Protein AF-A0A7X7QVL1-F1 (afdb_monomer_lite)

Secondary structure (DSSP, 8-state):
-EEEEE--SHHIIIIIHHHHHHTT-EEEEEES-HHHHHHHHHH-EEEE--TT-GGG-EEEES--EEETT-HHHHHHHHHT-SEEEE-S-GGGHHHHHHHHHHHHHHHGGGT---EEEE--SSSSGGGGG-

Sequence (130 aa):
MTCVIFGAGKIARGFIAHLLYLSGIRFVFVEKNQALVELINQKKRYCINVMGNSDKNICIDNVSALGYIQENEIVELILDSDAIFTAVGGKNLIDTASIIAKGICKKIDKKEKLNIITCENWKQPALCLK

pLDDT: mean 95.09, std 4.19, range [75.69, 98.75]

Structure (mmCIF, N/CA/C/O backbone):
data_AF-A0A7X7QVL1-F1
#
_entry.id   AF-A0A7X7QVL1-F1
#
loop_
_atom_site.group_PDB
_atom_site.id
_atom_site.type_symbol
_atom_site.label_atom_id
_atom_site.label_alt_id
_atom_site.label_comp_id
_atom_site.label_asym_id
_atom_site.label_entity_id
_atom_site.label_seq_id
_atom_site.pdbx_PDB_ins_code
_atom_site.Cartn_x
_atom_site.Cartn_y
_atom_site.Cartn_z
_atom_site.occupancy
_atom_site.B_iso_or_equiv
_atom_site.auth_seq_id
_atom_site.auth_comp_id
_atom_site.auth_asym_id
_atom_site.auth_atom_id
_atom_site.pdbx_PDB_model_num
ATOM 1 N N . MET A 1 1 ? -12.807 -6.643 -1.414 1.00 84.12 1 MET A N 1
ATOM 2 C CA . MET A 1 1 ? -11.507 -6.672 -0.732 1.00 84.12 1 MET A CA 1
ATOM 3 C C . MET A 1 1 ? -10.727 -5.406 -1.068 1.00 84.12 1 MET A C 1
ATOM 5 O O . MET A 1 1 ? -10.652 -5.056 -2.246 1.00 84.12 1 MET A O 1
ATOM 9 N N . THR A 1 2 ? -10.204 -4.712 -0.061 1.00 92.94 2 THR A N 1
ATOM 10 C CA . THR A 1 2 ? -9.362 -3.516 -0.179 1.00 92.94 2 THR A CA 1
ATOM 11 C C . THR A 1 2 ? -8.100 -3.707 0.660 1.00 92.94 2 THR A C 1
ATOM 13 O O . THR A 1 2 ? -8.178 -4.069 1.834 1.00 92.94 2 THR A O 1
ATOM 16 N N . CYS A 1 3 ? -6.939 -3.443 0.066 1.00 97.88 3 CYS A N 1
ATOM 17 C CA . CYS A 1 3 ? -5.644 -3.568 0.731 1.00 97.88 3 CYS A CA 1
ATOM 18 C C . CYS A 1 3 ? -4.978 -2.208 0.951 1.00 97.88 3 CYS A C 1
ATOM 20 O O . CYS A 1 3 ? -5.125 -1.287 0.149 1.00 97.88 3 CYS A O 1
ATOM 22 N N . VAL A 1 4 ? -4.165 -2.111 1.996 1.00 98.44 4 VAL A N 1
ATOM 23 C CA . VAL A 1 4 ? -3.266 -0.971 2.217 1.00 98.44 4 VAL A CA 1
ATOM 24 C C . VAL A 1 4 ? -1.839 -1.420 1.955 1.00 98.44 4 VAL A C 1
ATOM 26 O O . VAL A 1 4 ? -1.436 -2.478 2.431 1.00 98.44 4 VAL A O 1
ATOM 29 N N . ILE A 1 5 ? -1.067 -0.637 1.206 1.00 98.62 5 ILE A N 1
ATOM 30 C CA . ILE A 1 5 ? 0.353 -0.912 0.968 1.00 98.62 5 ILE A CA 1
ATOM 31 C C . ILE A 1 5 ? 1.171 0.214 1.594 1.00 98.62 5 ILE A C 1
ATOM 33 O O . ILE A 1 5 ? 1.223 1.319 1.059 1.00 98.62 5 ILE A O 1
ATOM 37 N N . PHE A 1 6 ? 1.824 -0.062 2.719 1.00 98.44 6 PHE A N 1
ATOM 38 C CA . PHE A 1 6 ? 2.817 0.841 3.288 1.00 98.44 6 PHE A CA 1
ATOM 39 C C . PHE A 1 6 ? 4.098 0.785 2.460 1.00 98.44 6 PHE A C 1
ATOM 41 O O . PHE A 1 6 ? 4.685 -0.278 2.256 1.00 98.44 6 PHE A O 1
ATOM 48 N N . GLY A 1 7 ? 4.534 1.953 2.005 1.00 98.19 7 GLY A N 1
ATOM 49 C CA . GLY A 1 7 ? 5.562 2.143 0.997 1.00 98.19 7 GLY A CA 1
ATOM 50 C C . GLY A 1 7 ? 4.964 2.170 -0.407 1.00 98.19 7 GLY A C 1
ATOM 51 O O . GLY A 1 7 ? 4.170 1.317 -0.792 1.00 98.19 7 GLY A O 1
ATOM 52 N N . ALA A 1 8 ? 5.403 3.129 -1.211 1.00 98.25 8 ALA A N 1
ATOM 53 C CA . ALA A 1 8 ? 5.058 3.256 -2.620 1.00 98.25 8 ALA A CA 1
ATOM 54 C C . ALA A 1 8 ? 6.297 3.135 -3.515 1.00 98.25 8 ALA 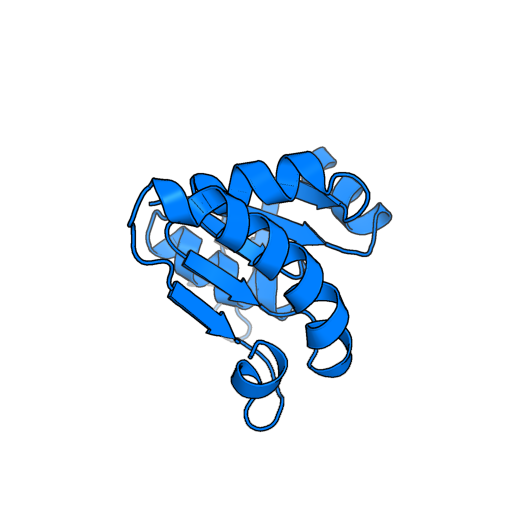A C 1
ATOM 56 O O . ALA A 1 8 ? 6.283 3.598 -4.651 1.00 98.25 8 ALA A O 1
ATOM 57 N N . GLY A 1 9 ? 7.384 2.531 -3.024 1.00 97.44 9 GLY A N 1
ATOM 58 C CA . GLY A 1 9 ? 8.631 2.324 -3.762 1.00 97.44 9 GLY A CA 1
ATOM 59 C C . GLY A 1 9 ? 8.528 1.321 -4.921 1.00 97.44 9 GLY A C 1
ATOM 60 O O . GLY A 1 9 ? 7.458 0.832 -5.281 1.00 97.44 9 GLY A O 1
ATOM 61 N N . LYS A 1 10 ? 9.674 0.978 -5.525 1.00 96.75 10 LYS A N 1
ATOM 62 C CA . LYS A 1 10 ? 9.721 0.079 -6.696 1.00 96.75 10 LYS A CA 1
ATOM 63 C C . LYS A 1 10 ? 9.158 -1.319 -6.407 1.00 96.75 10 LYS A C 1
ATOM 65 O O . LYS A 1 10 ? 8.445 -1.840 -7.252 1.00 96.75 10 LYS A O 1
ATOM 70 N N . ILE A 1 11 ? 9.438 -1.899 -5.235 1.00 97.25 11 ILE A N 1
ATOM 71 C CA . ILE A 1 11 ? 8.890 -3.210 -4.834 1.00 97.25 11 ILE A CA 1
ATOM 72 C C . ILE A 1 11 ? 7.376 -3.122 -4.621 1.00 97.25 11 ILE A C 1
ATOM 74 O O . ILE A 1 11 ? 6.632 -3.941 -5.153 1.00 97.25 11 ILE A O 1
ATOM 78 N N . ALA A 1 12 ? 6.908 -2.086 -3.924 1.00 98.31 12 ALA A N 1
ATOM 79 C CA . ALA A 1 12 ? 5.482 -1.869 -3.716 1.00 98.31 12 ALA A CA 1
ATOM 80 C C . ALA A 1 12 ? 4.721 -1.752 -5.046 1.00 98.31 12 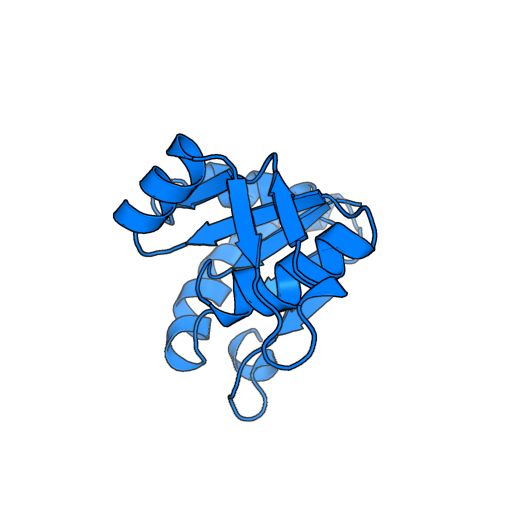ALA A C 1
ATOM 82 O O . ALA A 1 12 ? 3.755 -2.474 -5.258 1.00 98.31 12 ALA A O 1
ATOM 83 N N . ARG A 1 13 ? 5.186 -0.905 -5.974 1.00 98.06 13 ARG A N 1
ATOM 84 C CA . ARG A 1 13 ? 4.522 -0.678 -7.269 1.00 98.06 13 ARG A CA 1
ATOM 85 C C . ARG A 1 13 ? 4.716 -1.821 -8.264 1.00 98.06 13 ARG A C 1
ATOM 87 O O . ARG A 1 13 ? 3.770 -2.248 -8.907 1.00 98.06 13 ARG A O 1
ATOM 94 N N . GLY A 1 14 ? 5.948 -2.302 -8.411 1.00 97.50 14 GLY A N 1
ATOM 95 C CA . GLY A 1 14 ? 6.330 -3.272 -9.441 1.00 97.50 14 GLY A CA 1
ATOM 96 C C . GLY A 1 14 ? 6.015 -4.726 -9.096 1.00 97.50 14 GLY A C 1
ATOM 97 O O . GLY A 1 14 ? 5.997 -5.562 -9.997 1.00 97.50 14 GLY A O 1
ATOM 98 N N . PHE A 1 15 ? 5.774 -5.033 -7.816 1.00 97.25 15 PHE A N 1
ATOM 99 C CA . PHE A 1 15 ? 5.516 -6.396 -7.358 1.00 97.25 15 PHE A CA 1
ATOM 100 C C . PHE A 1 15 ? 4.200 -6.521 -6.584 1.00 97.25 15 PHE A C 1
ATOM 102 O O . PHE A 1 15 ? 3.287 -7.183 -7.064 1.00 97.25 15 PHE A O 1
ATOM 109 N N . ILE A 1 16 ? 4.051 -5.857 -5.434 1.00 98.25 16 ILE A N 1
ATOM 110 C CA . ILE A 1 16 ? 2.867 -6.041 -4.568 1.00 98.25 16 ILE A CA 1
ATOM 111 C C . ILE A 1 16 ? 1.600 -5.525 -5.255 1.00 98.25 16 ILE A C 1
ATOM 113 O O . ILE A 1 16 ? 0.648 -6.272 -5.465 1.00 98.25 16 ILE A O 1
ATOM 117 N N . ALA A 1 17 ? 1.609 -4.255 -5.656 1.00 98.19 17 ALA A N 1
ATOM 118 C CA . ALA A 1 17 ? 0.500 -3.625 -6.358 1.00 98.19 17 ALA A CA 1
ATOM 119 C C . ALA A 1 17 ? 0.213 -4.305 -7.700 1.00 98.19 17 ALA A C 1
ATOM 121 O O . ALA A 1 17 ? -0.944 -4.412 -8.088 1.00 98.19 17 ALA A O 1
ATOM 122 N N . HIS A 1 18 ? 1.245 -4.826 -8.371 1.00 97.06 18 HIS A N 1
ATOM 123 C CA . HIS A 1 18 ? 1.086 -5.621 -9.585 1.00 97.06 18 HIS A CA 1
ATOM 124 C C . HIS A 1 18 ? 0.252 -6.881 -9.334 1.00 97.06 18 HIS A C 1
ATOM 126 O O . HIS A 1 18 ? -0.737 -7.106 -10.026 1.00 97.06 18 HIS A O 1
ATOM 132 N N . LEU A 1 19 ? 0.601 -7.674 -8.317 1.00 96.94 19 LEU A N 1
ATOM 133 C CA . LEU A 1 19 ? -0.145 -8.885 -7.969 1.00 96.94 19 LEU A CA 1
ATOM 134 C C . LEU A 1 19 ? -1.578 -8.574 -7.520 1.00 96.94 19 LEU A C 1
ATOM 136 O O . LEU A 1 19 ? -2.509 -9.271 -7.925 1.00 96.94 19 LEU A O 1
ATOM 140 N N . LEU A 1 20 ? -1.768 -7.519 -6.721 1.00 97.50 20 LEU A N 1
ATOM 141 C CA . LEU A 1 20 ? -3.099 -7.090 -6.282 1.00 97.50 20 LEU A CA 1
ATOM 142 C C . LEU A 1 20 ? -3.956 -6.631 -7.466 1.00 97.50 20 LEU A C 1
ATOM 144 O O . LEU A 1 20 ? -5.109 -7.044 -7.573 1.00 97.50 20 LEU A O 1
ATOM 148 N N . TYR A 1 21 ? -3.376 -5.861 -8.389 1.00 97.12 21 TYR A N 1
ATOM 149 C CA . TYR A 1 21 ? -4.046 -5.416 -9.609 1.00 97.12 21 TYR A CA 1
ATOM 150 C C . TYR A 1 21 ? -4.463 -6.596 -10.494 1.00 97.12 21 TYR A C 1
ATOM 152 O O . TYR A 1 21 ? -5.628 -6.686 -10.874 1.00 97.12 21 TYR A O 1
ATOM 160 N N . LEU A 1 22 ? -3.553 -7.543 -10.757 1.00 95.75 22 LEU A N 1
ATOM 161 C CA . LEU A 1 22 ? -3.863 -8.762 -11.519 1.00 95.75 22 LEU A CA 1
ATOM 162 C C . LEU A 1 22 ? -4.950 -9.618 -10.851 1.00 95.75 22 LEU A C 1
ATOM 164 O O . LEU A 1 22 ? -5.681 -10.325 -11.538 1.00 95.75 22 LEU A O 1
ATOM 168 N N . SER A 1 23 ? -5.078 -9.534 -9.526 1.00 96.62 23 SER A N 1
ATOM 169 C CA . SER A 1 23 ? -6.106 -10.241 -8.754 1.00 96.62 23 SER A CA 1
ATOM 170 C C . SER A 1 23 ? -7.442 -9.487 -8.676 1.00 96.62 23 SER A C 1
ATOM 172 O O . SER A 1 23 ? -8.358 -9.948 -7.998 1.00 96.62 23 SER A O 1
ATOM 174 N N . GLY A 1 24 ? -7.569 -8.315 -9.310 1.00 96.44 24 GLY A N 1
ATOM 175 C CA . GLY A 1 24 ? -8.769 -7.475 -9.220 1.00 96.44 24 GLY A CA 1
ATOM 176 C C . GLY A 1 24 ? -8.990 -6.851 -7.836 1.00 96.44 24 GLY A C 1
ATOM 177 O O . GLY A 1 24 ? -10.109 -6.462 -7.499 1.00 96.44 24 GLY A O 1
ATOM 178 N N . ILE A 1 25 ? -7.944 -6.767 -7.009 1.00 96.69 25 ILE A N 1
ATOM 179 C CA . ILE A 1 25 ? -8.018 -6.267 -5.634 1.00 96.69 25 ILE A CA 1
ATOM 180 C C . ILE A 1 25 ? -7.632 -4.791 -5.616 1.00 96.69 25 ILE A C 1
ATOM 182 O O . ILE A 1 25 ? -6.551 -4.405 -6.063 1.00 96.69 25 ILE A O 1
ATOM 186 N N . ARG A 1 26 ? -8.511 -3.954 -5.057 1.00 96.44 26 ARG A N 1
ATOM 187 C CA . ARG A 1 26 ? -8.233 -2.523 -4.891 1.00 96.44 26 ARG A CA 1
ATOM 188 C C . ARG A 1 26 ? -7.193 -2.311 -3.802 1.00 96.44 26 ARG A C 1
ATOM 190 O O . ARG A 1 26 ? -7.213 -2.994 -2.778 1.00 96.44 26 ARG A O 1
ATOM 197 N N . PHE A 1 27 ? -6.340 -1.315 -3.988 1.00 98.19 27 PHE A N 1
ATOM 198 C CA . PHE A 1 27 ? -5.350 -0.942 -2.991 1.00 98.19 27 PHE A CA 1
ATOM 199 C C . PHE A 1 27 ? -5.129 0.567 -2.945 1.00 98.19 27 PHE A C 1
ATOM 201 O O . PHE A 1 27 ? -5.391 1.274 -3.917 1.00 98.19 27 PHE A O 1
ATOM 208 N N . VAL A 1 28 ? -4.611 1.036 -1.814 1.00 98.56 28 VAL A N 1
ATOM 209 C CA . VAL A 1 28 ? -4.154 2.415 -1.612 1.00 98.56 28 VAL A CA 1
ATOM 210 C C . VAL A 1 28 ? -2.754 2.374 -1.005 1.00 98.56 28 VAL A C 1
ATOM 212 O O . VAL A 1 28 ? -2.481 1.563 -0.115 1.00 98.56 28 VAL A O 1
ATOM 215 N N . PHE A 1 29 ? -1.851 3.220 -1.502 1.00 98.75 29 PHE A N 1
ATOM 216 C CA . PHE A 1 29 ? -0.510 3.345 -0.934 1.00 98.75 29 PHE A CA 1
ATOM 217 C C . PHE A 1 29 ? -0.499 4.262 0.293 1.00 98.75 29 PHE A C 1
ATOM 219 O O . PHE A 1 29 ? -1.249 5.232 0.361 1.00 98.75 29 PHE A O 1
ATOM 226 N N . VAL A 1 30 ? 0.418 4.009 1.220 1.00 98.56 30 VAL A N 1
ATOM 227 C CA . VAL A 1 30 ? 0.769 4.916 2.319 1.00 98.56 30 VAL A CA 1
ATOM 228 C C . VAL A 1 30 ? 2.267 5.180 2.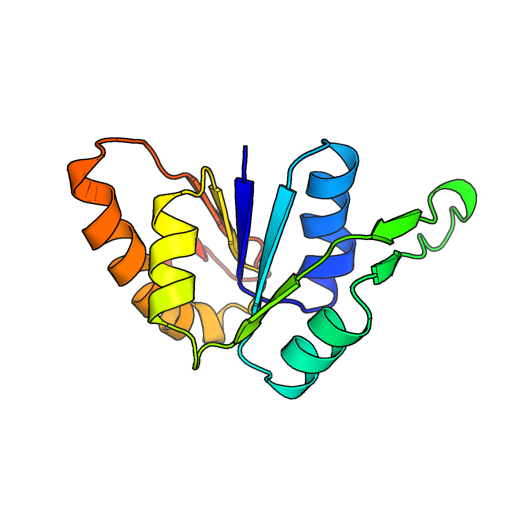253 1.00 98.56 30 VAL A C 1
ATOM 230 O O . VAL A 1 30 ? 3.054 4.242 2.310 1.00 98.56 30 VAL A O 1
ATOM 233 N N . GLU A 1 31 ? 2.689 6.431 2.088 1.00 97.75 31 GLU A N 1
ATOM 234 C CA . GLU A 1 31 ? 4.079 6.770 1.755 1.00 97.75 31 GLU A CA 1
ATOM 235 C C . GLU A 1 31 ? 4.593 7.971 2.563 1.00 97.75 31 GLU A C 1
ATOM 237 O O . GLU A 1 31 ? 3.883 8.948 2.789 1.00 97.75 31 GLU A O 1
ATOM 242 N N . LYS A 1 32 ? 5.850 7.897 3.021 1.00 95.25 32 LYS A N 1
ATOM 243 C CA . LYS A 1 32 ? 6.500 8.939 3.831 1.00 95.25 32 LYS A CA 1
ATOM 244 C C . LYS A 1 32 ? 7.043 10.071 2.955 1.00 95.25 32 LYS A C 1
ATOM 246 O O . LYS A 1 32 ? 7.105 11.217 3.392 1.00 95.25 32 LYS A O 1
ATOM 251 N N . ASN A 1 33 ? 7.442 9.767 1.719 1.00 96.56 33 ASN A N 1
ATOM 252 C CA . ASN A 1 33 ? 7.889 10.769 0.758 1.00 96.56 33 ASN A CA 1
ATOM 253 C C . ASN A 1 33 ? 6.697 11.510 0.126 1.00 96.56 33 ASN A C 1
ATOM 255 O O . ASN A 1 33 ? 6.077 11.022 -0.821 1.00 96.56 33 ASN A O 1
ATOM 259 N N . GLN A 1 34 ? 6.432 12.724 0.609 1.00 97.56 34 GLN A N 1
ATOM 260 C CA . GLN A 1 34 ? 5.300 13.542 0.168 1.00 97.56 34 GLN A CA 1
ATOM 261 C C . GLN A 1 34 ? 5.328 13.882 -1.333 1.00 97.56 34 GLN A C 1
ATOM 263 O O . GLN A 1 34 ? 4.290 13.837 -1.989 1.00 97.56 34 GLN A O 1
ATOM 268 N N . ALA A 1 35 ? 6.505 14.121 -1.917 1.00 98.25 35 ALA A N 1
ATOM 269 C CA . ALA A 1 35 ? 6.611 14.386 -3.354 1.00 98.25 35 ALA A CA 1
ATOM 270 C C . ALA A 1 35 ? 6.179 13.169 -4.194 1.00 98.25 35 ALA A C 1
ATOM 272 O O . ALA A 1 35 ? 5.594 13.314 -5.267 1.00 98.25 35 ALA A O 1
ATOM 273 N N . LEU A 1 36 ? 6.431 11.948 -3.704 1.00 98.19 36 LEU A N 1
ATOM 274 C CA . LEU A 1 36 ? 5.957 10.731 -4.362 1.00 98.19 36 LEU A CA 1
ATOM 275 C C . LEU A 1 36 ? 4.441 10.548 -4.200 1.00 98.19 36 LEU A C 1
ATOM 277 O O . LEU A 1 36 ? 3.787 10.130 -5.154 1.00 98.19 36 LEU A O 1
ATOM 281 N N . VAL A 1 37 ? 3.883 10.883 -3.033 1.00 98.69 37 VAL A N 1
ATOM 282 C CA . VAL A 1 37 ? 2.427 10.884 -2.798 1.00 98.69 37 VAL A CA 1
ATOM 283 C C . VAL A 1 37 ? 1.730 11.798 -3.804 1.00 98.69 37 VAL A C 1
ATOM 285 O O . VAL A 1 37 ? 0.813 11.370 -4.506 1.00 98.69 37 VAL A O 1
ATOM 288 N N . GLU A 1 38 ? 2.207 13.036 -3.926 1.00 98.62 38 GLU A N 1
ATOM 289 C CA . GLU A 1 38 ? 1.679 14.024 -4.867 1.00 98.62 38 GLU A CA 1
ATOM 290 C C . GLU A 1 38 ? 1.786 13.539 -6.312 1.00 98.62 38 GLU A C 1
ATOM 292 O O . GLU A 1 38 ? 0.804 13.589 -7.051 1.00 98.62 38 GLU A O 1
ATOM 297 N N . LEU A 1 39 ? 2.938 12.984 -6.703 1.00 98.56 39 LEU A N 1
ATOM 298 C CA . LEU A 1 39 ? 3.133 12.449 -8.048 1.00 98.56 39 LEU A CA 1
ATOM 299 C C . LEU A 1 39 ? 2.167 11.297 -8.362 1.00 98.56 39 LEU A C 1
ATOM 301 O O . LEU A 1 39 ? 1.603 11.253 -9.458 1.00 98.56 39 LEU A O 1
ATOM 305 N N . ILE A 1 40 ? 1.952 10.373 -7.419 1.00 98.69 40 ILE A N 1
ATOM 306 C CA . ILE A 1 40 ? 0.998 9.266 -7.580 1.00 98.69 40 ILE A CA 1
ATOM 307 C C . ILE A 1 40 ? -0.419 9.815 -7.746 1.00 98.69 40 ILE A C 1
ATOM 309 O O . ILE A 1 40 ? -1.110 9.425 -8.684 1.00 98.69 40 ILE A O 1
ATOM 313 N N . ASN A 1 41 ? -0.833 10.753 -6.895 1.00 98.62 41 ASN A N 1
ATOM 314 C CA . ASN A 1 41 ? -2.182 11.320 -6.927 1.00 98.62 41 ASN A CA 1
ATOM 315 C C . ASN A 1 41 ? -2.426 12.237 -8.135 1.00 98.62 41 ASN A C 1
ATOM 317 O O . ASN A 1 41 ? -3.560 12.339 -8.606 1.00 98.62 41 ASN A O 1
ATOM 321 N N . GLN A 1 42 ? -1.376 12.867 -8.669 1.00 98.50 42 GLN A N 1
ATOM 322 C CA . GLN A 1 42 ? -1.432 13.651 -9.901 1.00 98.50 42 GLN A CA 1
ATOM 323 C C . GLN A 1 42 ? -1.562 12.745 -11.129 1.00 98.50 42 GLN A C 1
ATOM 325 O O . GLN A 1 42 ? -2.379 13.008 -12.010 1.00 98.50 42 GLN A O 1
ATOM 330 N N . LYS A 1 43 ? -0.740 11.692 -11.217 1.00 98.38 43 LYS A N 1
ATOM 331 C CA . LYS A 1 43 ? -0.699 10.814 -12.395 1.00 98.38 43 LYS A CA 1
ATOM 332 C C . LYS A 1 43 ? -1.824 9.787 -12.400 1.00 98.38 43 LYS A C 1
ATOM 334 O O . LYS A 1 43 ? -2.273 9.414 -13.478 1.00 98.38 43 LYS A O 1
ATOM 339 N N . LYS A 1 44 ? -2.239 9.303 -11.222 1.00 98.19 44 LYS A N 1
ATOM 340 C CA . LYS A 1 44 ? -3.248 8.248 -10.992 1.00 98.19 44 LYS A CA 1
ATOM 341 C C . LYS A 1 44 ? -3.021 6.948 -11.773 1.00 98.19 44 LYS A C 1
ATOM 343 O O . LYS A 1 44 ? -3.891 6.080 -11.798 1.00 98.19 44 LYS A O 1
ATOM 348 N N . ARG A 1 45 ? -1.847 6.803 -12.391 1.00 98.06 45 ARG A N 1
ATOM 349 C CA . ARG A 1 45 ? -1.441 5.692 -13.248 1.00 98.06 45 ARG A CA 1
ATOM 350 C C . ARG A 1 45 ? 0.079 5.581 -13.280 1.00 98.06 45 ARG A C 1
ATOM 352 O O . ARG A 1 45 ? 0.783 6.592 -13.250 1.00 98.06 45 ARG A O 1
ATOM 359 N N . TYR A 1 46 ? 0.587 4.363 -13.418 1.00 98.00 46 TYR A N 1
ATOM 360 C CA . TYR A 1 46 ? 1.963 4.090 -13.843 1.00 98.00 46 TYR A CA 1
ATOM 361 C C . TYR A 1 46 ? 2.024 2.788 -14.644 1.00 98.00 46 TYR A C 1
ATOM 363 O O . TYR A 1 46 ? 1.072 2.013 -14.645 1.00 98.00 46 TYR A O 1
ATOM 371 N N . CYS A 1 47 ? 3.144 2.539 -15.323 1.00 97.81 47 CYS A N 1
ATOM 372 C CA . CYS A 1 47 ? 3.361 1.291 -16.051 1.00 97.81 47 CYS A CA 1
ATOM 373 C C . CYS A 1 47 ? 4.522 0.494 -15.454 1.00 97.81 47 CYS A C 1
ATOM 375 O O . CYS A 1 47 ? 5.477 1.052 -14.905 1.00 97.81 47 CYS A O 1
ATOM 377 N N . ILE A 1 48 ? 4.399 -0.822 -15.543 1.00 97.69 48 ILE A N 1
ATOM 378 C CA . ILE A 1 48 ? 5.365 -1.817 -15.107 1.00 97.69 48 ILE A CA 1
ATOM 379 C C . ILE A 1 48 ? 5.902 -2.487 -16.360 1.00 97.69 48 ILE A C 1
ATOM 381 O O . ILE A 1 48 ? 5.135 -3.003 -17.172 1.00 97.69 48 ILE A O 1
ATOM 385 N N . ASN A 1 49 ? 7.227 -2.498 -16.478 1.00 96.81 49 ASN A N 1
ATOM 386 C CA . ASN A 1 49 ? 7.920 -3.174 -17.561 1.00 96.81 49 ASN A CA 1
ATOM 387 C C . ASN A 1 49 ? 8.570 -4.449 -17.022 1.00 96.81 49 ASN A C 1
ATOM 389 O O . ASN A 1 49 ? 9.424 -4.382 -16.134 1.00 96.81 49 ASN A O 1
ATOM 393 N N . VAL A 1 50 ? 8.178 -5.601 -17.558 1.00 95.56 50 VAL A N 1
ATOM 394 C CA . VAL A 1 50 ? 8.742 -6.902 -17.201 1.00 95.56 50 VAL A CA 1
ATOM 395 C C . VAL A 1 50 ? 9.905 -7.187 -18.143 1.00 95.56 50 VAL A C 1
ATOM 397 O O . VAL A 1 50 ? 9.736 -7.576 -19.299 1.00 95.56 50 VAL A O 1
ATOM 400 N N . MET A 1 51 ? 11.124 -6.960 -17.653 1.00 94.44 51 MET A N 1
ATOM 401 C CA . MET A 1 51 ? 12.326 -7.210 -18.448 1.00 94.44 51 MET A CA 1
ATOM 402 C C . MET A 1 51 ? 12.417 -8.686 -18.845 1.00 94.44 51 MET A C 1
ATOM 404 O O . MET A 1 51 ? 12.193 -9.574 -18.025 1.00 94.44 51 MET A O 1
ATOM 408 N N . GLY A 1 52 ? 12.742 -8.939 -20.113 1.00 96.94 52 GLY A N 1
ATOM 409 C CA . GLY A 1 52 ? 12.787 -10.287 -20.684 1.00 96.94 52 GLY A CA 1
ATOM 410 C C . GLY A 1 52 ? 11.421 -10.861 -21.081 1.00 96.94 52 GLY A C 1
ATOM 411 O O . GLY A 1 52 ? 11.381 -11.939 -21.663 1.00 96.94 52 GLY A O 1
ATOM 412 N N . ASN A 1 53 ? 10.312 -10.166 -20.803 1.00 95.44 53 ASN A N 1
ATOM 413 C CA . ASN A 1 53 ? 8.980 -10.567 -21.254 1.00 95.44 53 ASN A CA 1
ATOM 414 C C . ASN A 1 53 ? 8.066 -9.341 -21.429 1.00 95.44 53 ASN A C 1
ATOM 416 O O . ASN A 1 53 ? 7.224 -9.051 -20.580 1.00 95.44 53 ASN A O 1
ATOM 420 N N . SER A 1 54 ? 8.249 -8.610 -22.531 1.00 95.81 54 SER A N 1
ATOM 421 C CA . SER A 1 54 ? 7.499 -7.381 -22.828 1.00 95.81 54 SER A CA 1
ATOM 422 C C . SER A 1 54 ? 5.991 -7.586 -22.944 1.00 95.81 54 SER A C 1
ATOM 424 O O . SER A 1 54 ? 5.241 -6.651 -22.680 1.00 95.81 54 SER A O 1
ATOM 426 N N . ASP A 1 55 ? 5.541 -8.797 -23.279 1.00 96.38 55 ASP A N 1
ATOM 427 C CA . ASP A 1 55 ? 4.116 -9.136 -23.383 1.00 96.38 55 ASP A CA 1
ATOM 428 C C . ASP A 1 55 ? 3.413 -9.083 -22.019 1.00 96.38 55 ASP A C 1
ATOM 430 O O . ASP A 1 55 ? 2.190 -8.996 -21.942 1.00 96.38 55 ASP A O 1
ATOM 434 N N . LYS A 1 56 ? 4.189 -9.102 -20.927 1.00 94.56 56 LYS A N 1
ATOM 435 C CA . LYS A 1 56 ? 3.705 -8.919 -19.554 1.00 94.56 56 LYS A CA 1
ATOM 436 C C . LYS A 1 56 ? 3.810 -7.478 -19.054 1.00 94.56 56 LYS A C 1
ATOM 438 O O . LYS A 1 56 ? 3.545 -7.234 -17.877 1.00 94.56 56 LYS A O 1
ATOM 443 N N . ASN A 1 57 ? 4.212 -6.524 -19.896 1.00 96.81 57 ASN A N 1
ATOM 444 C CA . ASN A 1 57 ? 4.144 -5.113 -19.530 1.00 96.81 57 ASN A CA 1
ATOM 445 C C . ASN A 1 57 ? 2.685 -4.721 -19.283 1.00 96.81 57 ASN A C 1
ATOM 447 O O . ASN A 1 57 ? 1.786 -5.117 -20.021 1.00 96.81 57 ASN A O 1
ATOM 451 N N . ILE A 1 58 ? 2.449 -3.915 -18.254 1.00 97.19 58 ILE A N 1
ATOM 452 C CA . ILE A 1 58 ? 1.095 -3.531 -17.859 1.00 97.19 58 ILE A CA 1
ATOM 453 C C . ILE A 1 58 ? 1.076 -2.104 -17.338 1.00 97.19 58 ILE A C 1
ATOM 455 O O . ILE A 1 58 ? 2.048 -1.637 -16.747 1.00 97.19 58 ILE A O 1
ATOM 459 N N . CYS A 1 59 ? -0.038 -1.406 -17.533 1.00 97.75 59 CYS A N 1
ATOM 460 C CA . CYS A 1 59 ? -0.286 -0.146 -16.852 1.00 97.75 59 CYS A CA 1
ATOM 461 C C . CYS A 1 59 ? -1.371 -0.334 -15.801 1.00 97.75 59 CYS A C 1
ATOM 463 O O . CYS A 1 59 ? -2.398 -0.956 -16.052 1.00 97.75 59 CYS A O 1
ATOM 465 N N . ILE A 1 60 ? -1.104 0.209 -14.622 1.00 97.19 60 ILE A N 1
ATOM 466 C CA . ILE A 1 60 ? -1.998 0.190 -13.478 1.00 97.19 60 ILE A CA 1
ATOM 467 C C . ILE A 1 60 ? -2.592 1.587 -13.364 1.00 97.19 60 ILE A C 1
ATOM 469 O O . ILE A 1 60 ? -1.853 2.554 -13.177 1.00 97.19 60 ILE A O 1
ATOM 473 N N . ASP A 1 61 ? -3.911 1.671 -13.487 1.00 96.44 61 ASP A N 1
ATOM 474 C CA . ASP A 1 61 ? -4.717 2.888 -13.370 1.00 96.44 61 ASP A CA 1
ATOM 475 C C . ASP A 1 61 ? -5.421 2.970 -12.006 1.00 96.44 61 ASP A C 1
ATOM 477 O O . ASP A 1 61 ? -5.442 2.006 -11.240 1.00 96.44 61 ASP A O 1
ATOM 481 N N . ASN A 1 62 ? -6.046 4.118 -11.727 1.00 95.25 62 ASN A N 1
ATOM 482 C CA . ASN A 1 62 ? -6.838 4.384 -10.520 1.00 95.25 62 ASN A CA 1
ATOM 483 C C . ASN A 1 62 ? -6.060 4.185 -9.212 1.00 95.25 62 ASN A C 1
ATOM 485 O O . ASN A 1 62 ? -6.620 3.754 -8.204 1.00 95.25 62 ASN A O 1
ATOM 489 N N . VAL A 1 63 ? -4.768 4.515 -9.225 1.00 97.50 63 VAL A N 1
ATOM 490 C CA . VAL A 1 63 ? -3.927 4.446 -8.027 1.00 97.50 63 VAL A CA 1
ATOM 491 C C . VAL A 1 63 ? -3.979 5.748 -7.240 1.00 97.50 63 VAL A C 1
ATOM 493 O O . VAL A 1 63 ? -4.050 6.837 -7.812 1.00 97.50 63 VAL A O 1
ATOM 496 N N . SER A 1 64 ? -3.899 5.628 -5.920 1.00 98.38 64 SER A N 1
ATOM 497 C CA . SER A 1 64 ? -3.808 6.753 -4.994 1.00 98.38 64 SER A CA 1
ATOM 498 C C . SER A 1 64 ? -2.836 6.443 -3.859 1.00 98.38 64 SER A C 1
ATOM 500 O O . SER A 1 64 ? -2.491 5.283 -3.601 1.00 98.38 64 SER A O 1
ATOM 502 N N . ALA A 1 65 ? -2.372 7.498 -3.199 1.00 98.62 65 ALA A N 1
ATOM 503 C CA . ALA A 1 65 ? -1.501 7.419 -2.040 1.00 98.62 65 ALA A CA 1
ATOM 504 C C . ALA A 1 65 ? -1.936 8.410 -0.953 1.00 98.62 65 ALA A C 1
ATOM 506 O O . ALA A 1 65 ? -2.380 9.517 -1.259 1.00 98.62 65 ALA A O 1
ATOM 507 N N . LEU A 1 66 ? -1.752 8.027 0.307 1.00 98.62 66 LEU A N 1
ATOM 508 C CA . LEU A 1 66 ? -1.825 8.912 1.467 1.00 98.62 66 LEU A CA 1
ATOM 509 C C . LEU A 1 66 ? -0.417 9.164 2.013 1.00 98.62 66 LEU A C 1
ATOM 511 O O . LEU A 1 66 ? 0.410 8.250 2.076 1.00 98.62 66 LEU A O 1
ATOM 515 N N . GLY A 1 67 ? -0.148 10.407 2.403 1.00 97.81 67 GLY A N 1
ATOM 516 C CA . GLY A 1 67 ? 1.069 10.781 3.114 1.00 97.81 67 GLY A CA 1
ATOM 517 C C . GLY A 1 67 ? 0.948 10.526 4.612 1.00 97.81 67 GLY A C 1
ATOM 518 O O . GLY A 1 67 ? -0.147 10.575 5.161 1.00 97.81 67 GLY A O 1
ATOM 519 N N . TYR A 1 68 ? 2.068 10.327 5.309 1.00 95.06 68 TYR A N 1
ATOM 520 C CA . TYR A 1 68 ? 2.068 10.119 6.773 1.00 95.06 68 TYR A CA 1
ATOM 521 C C . TYR A 1 68 ? 1.477 11.313 7.553 1.00 95.06 68 TYR A C 1
ATOM 523 O O . TYR A 1 68 ? 1.021 11.143 8.678 1.00 95.06 68 TYR A O 1
ATOM 531 N N . ILE A 1 69 ? 1.446 12.507 6.949 1.00 95.75 69 ILE A N 1
ATOM 532 C CA . ILE A 1 69 ? 0.760 13.693 7.490 1.00 95.75 69 ILE A CA 1
ATOM 533 C C . ILE A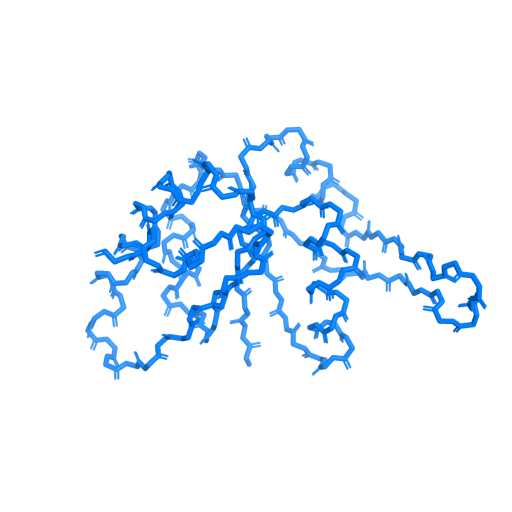 1 69 ? -0.771 13.528 7.573 1.00 95.75 69 ILE A C 1
ATOM 535 O O . ILE A 1 69 ? -1.414 14.236 8.339 1.00 95.75 69 ILE A O 1
ATOM 539 N N . GLN A 1 70 ? -1.344 12.591 6.815 1.00 97.06 70 GLN A N 1
ATOM 540 C CA . GLN A 1 70 ? -2.773 12.258 6.766 1.00 97.06 70 GLN A CA 1
ATOM 541 C C . GLN A 1 70 ? -3.065 11.046 7.667 1.00 97.06 70 GLN A C 1
ATOM 543 O O . GLN A 1 70 ? -3.669 10.058 7.248 1.00 97.06 70 GLN A O 1
ATOM 548 N N . GLU A 1 71 ? -2.540 11.064 8.897 1.00 95.81 71 GLU A N 1
ATOM 549 C CA . GLU A 1 71 ? -2.585 9.908 9.802 1.00 95.81 71 GLU A CA 1
ATOM 550 C C . GLU A 1 71 ? -4.023 9.457 10.097 1.00 95.81 71 GLU A C 1
ATOM 552 O O . GLU A 1 71 ? -4.301 8.258 10.098 1.00 95.81 71 GLU A O 1
ATOM 557 N N . ASN A 1 72 ? -4.948 10.402 10.285 1.00 96.19 72 ASN A N 1
ATOM 558 C CA . ASN A 1 72 ? -6.351 10.091 10.554 1.00 96.19 72 ASN A CA 1
ATOM 559 C C . ASN A 1 72 ? -6.986 9.336 9.381 1.00 96.19 72 ASN A C 1
ATOM 561 O O . ASN A 1 72 ? -7.633 8.312 9.584 1.00 96.19 72 ASN A O 1
ATOM 565 N N . GLU A 1 73 ? -6.751 9.785 8.150 1.00 97.75 73 GLU A N 1
ATOM 566 C CA . GLU A 1 73 ? -7.240 9.136 6.936 1.00 97.75 73 GLU A CA 1
ATOM 567 C C . GLU A 1 73 ? -6.614 7.752 6.738 1.00 97.75 73 GLU A C 1
ATOM 569 O O . GLU A 1 73 ? -7.295 6.830 6.294 1.00 97.75 73 GLU A O 1
ATOM 574 N N . ILE A 1 74 ? -5.338 7.576 7.101 1.00 97.50 74 ILE A N 1
ATOM 575 C CA . ILE A 1 74 ? -4.682 6.261 7.086 1.00 97.50 74 ILE A CA 1
ATOM 576 C C . ILE A 1 74 ? -5.338 5.322 8.108 1.00 97.50 74 ILE A C 1
ATOM 578 O O . ILE A 1 74 ? -5.589 4.158 7.800 1.00 97.50 74 ILE A O 1
ATOM 582 N N . VAL A 1 75 ? -5.635 5.812 9.313 1.00 95.56 75 VAL A N 1
ATOM 583 C CA . VAL A 1 75 ? -6.309 5.037 10.364 1.00 95.56 75 VAL A CA 1
ATOM 584 C C . VAL A 1 75 ? -7.712 4.604 9.923 1.00 95.56 75 VAL A C 1
ATOM 586 O O . VAL A 1 75 ? -8.062 3.438 10.113 1.00 95.56 75 VAL A O 1
ATOM 589 N N . GLU A 1 76 ? -8.491 5.484 9.282 1.00 95.00 76 GLU A N 1
ATOM 590 C CA . GLU A 1 76 ? -9.791 5.114 8.690 1.00 95.00 76 GLU A CA 1
ATOM 591 C C . GLU A 1 76 ? -9.639 4.097 7.558 1.00 95.00 76 GLU A C 1
ATOM 593 O O . GLU A 1 76 ? -10.371 3.113 7.481 1.00 95.00 76 GLU A O 1
ATOM 598 N N . LEU A 1 77 ? -8.644 4.285 6.693 1.00 95.94 77 LEU A N 1
ATOM 599 C CA . LEU A 1 77 ? -8.372 3.354 5.606 1.00 95.94 77 LEU A CA 1
ATOM 600 C C . LEU A 1 77 ? -8.045 1.945 6.134 1.00 95.94 77 LEU A C 1
ATOM 602 O O . LEU A 1 77 ? -8.507 0.953 5.569 1.00 95.94 77 LEU A O 1
ATOM 606 N N . ILE A 1 78 ? -7.277 1.837 7.224 1.00 95.44 78 ILE A N 1
ATOM 607 C CA . ILE A 1 78 ? -6.976 0.553 7.875 1.00 95.44 78 ILE A CA 1
ATOM 608 C C . ILE A 1 78 ? -8.249 -0.100 8.420 1.00 95.44 78 ILE A C 1
ATOM 610 O O . ILE A 1 78 ? -8.432 -1.309 8.249 1.00 95.44 78 ILE A O 1
ATOM 614 N N . LEU A 1 79 ? -9.135 0.680 9.046 1.00 92.62 79 LEU A N 1
ATOM 615 C CA . LEU A 1 79 ? -10.396 0.197 9.614 1.00 92.62 79 LEU A CA 1
ATOM 616 C C . LEU A 1 79 ? -11.261 -0.561 8.587 1.00 92.62 79 LEU A C 1
ATOM 618 O O . LEU A 1 79 ? -11.903 -1.559 8.941 1.00 92.62 79 LEU A O 1
ATOM 622 N N . ASP A 1 80 ? -11.246 -0.121 7.328 1.00 90.88 80 ASP A N 1
ATOM 623 C CA . ASP A 1 80 ? -12.033 -0.684 6.219 1.00 90.88 80 ASP A CA 1
ATOM 624 C C . ASP A 1 80 ? -11.241 -1.643 5.312 1.00 90.88 80 ASP A C 1
ATOM 626 O O . ASP A 1 80 ? -11.776 -2.186 4.343 1.00 90.88 80 ASP A O 1
ATOM 630 N N . SER A 1 81 ? -9.964 -1.869 5.622 1.00 94.75 81 SER A N 1
ATOM 631 C CA . SER A 1 81 ? -9.098 -2.789 4.884 1.00 94.75 81 SER A CA 1
ATOM 632 C C . SER A 1 81 ? -9.211 -4.239 5.362 1.00 94.75 81 SER A C 1
ATOM 634 O O . SER A 1 81 ? -9.498 -4.519 6.533 1.00 94.75 81 SER A O 1
ATOM 636 N N . ASP A 1 82 ? -8.932 -5.161 4.439 1.00 94.50 82 ASP A N 1
ATOM 637 C CA . ASP A 1 82 ? -8.866 -6.607 4.686 1.00 94.50 82 ASP A CA 1
ATOM 638 C C . ASP A 1 82 ? -7.430 -7.092 4.937 1.00 94.50 82 ASP A C 1
ATOM 640 O O . ASP A 1 82 ? -7.195 -8.079 5.644 1.00 94.50 82 ASP A O 1
ATOM 644 N N . ALA A 1 83 ? -6.452 -6.411 4.334 1.00 96.88 83 ALA A N 1
ATOM 645 C CA . ALA A 1 83 ? -5.042 -6.740 4.473 1.00 96.88 83 ALA A CA 1
ATOM 646 C C . ALA A 1 83 ? -4.142 -5.506 4.369 1.00 96.88 83 ALA A C 1
ATOM 648 O O . ALA A 1 83 ? -4.397 -4.575 3.600 1.00 96.88 83 ALA A O 1
ATOM 649 N N . ILE A 1 84 ? -3.038 -5.555 5.107 1.00 98.00 84 ILE A N 1
ATOM 650 C CA . ILE A 1 84 ? -1.949 -4.588 5.050 1.00 98.00 84 ILE A CA 1
ATOM 651 C C . ILE A 1 84 ? -0.712 -5.282 4.487 1.00 98.00 84 ILE A C 1
ATOM 653 O O . ILE A 1 84 ? -0.334 -6.359 4.942 1.00 98.00 84 ILE A O 1
ATOM 657 N N . PHE A 1 85 ? -0.052 -4.635 3.538 1.00 98.44 85 PHE A N 1
ATOM 658 C CA . PHE A 1 85 ? 1.260 -5.012 3.033 1.00 98.44 85 PHE A CA 1
ATOM 659 C C . PHE A 1 85 ? 2.287 -3.956 3.437 1.00 98.44 85 PHE A C 1
ATOM 661 O O . PHE A 1 85 ? 1.973 -2.767 3.423 1.00 98.44 85 PHE A O 1
ATOM 668 N N . THR A 1 86 ? 3.519 -4.360 3.746 1.00 98.19 86 THR A N 1
ATOM 669 C CA . THR A 1 86 ? 4.633 -3.418 3.955 1.00 98.19 86 THR A CA 1
ATOM 670 C C . THR A 1 86 ? 5.754 -3.665 2.952 1.00 98.19 86 THR A C 1
ATOM 672 O O . THR A 1 86 ? 6.138 -4.806 2.710 1.00 98.19 86 THR A O 1
ATOM 675 N N . ALA A 1 87 ? 6.279 -2.591 2.372 1.00 97.88 87 ALA A N 1
ATOM 676 C CA . ALA A 1 87 ? 7.509 -2.557 1.587 1.00 97.88 87 ALA A CA 1
ATOM 677 C C . ALA A 1 87 ? 8.207 -1.205 1.798 1.00 97.88 87 ALA A C 1
ATOM 679 O O . ALA A 1 87 ? 8.426 -0.430 0.861 1.00 97.88 87 ALA A O 1
ATOM 680 N N . VAL A 1 88 ? 8.507 -0.911 3.063 1.00 96.62 88 VAL A N 1
ATOM 681 C CA . VAL A 1 88 ? 9.070 0.366 3.530 1.00 96.62 88 VAL A CA 1
ATOM 682 C C . VAL A 1 88 ? 10.576 0.294 3.787 1.00 96.62 88 VAL A C 1
ATOM 684 O O . VAL A 1 88 ? 11.215 1.325 3.995 1.00 96.62 88 VAL A O 1
ATOM 687 N N . GLY A 1 89 ? 11.168 -0.902 3.758 1.00 94.69 89 GLY A N 1
ATOM 688 C CA . GLY A 1 89 ? 12.526 -1.174 4.214 1.00 94.69 89 GLY A CA 1
ATOM 689 C C . GLY A 1 89 ? 12.558 -1.384 5.727 1.00 94.69 89 GLY A C 1
ATOM 690 O O . GLY A 1 89 ? 12.038 -0.570 6.485 1.00 94.69 89 GLY A O 1
ATOM 691 N N . GLY A 1 90 ? 13.219 -2.450 6.190 1.00 91.31 90 GLY A N 1
ATOM 692 C CA . GLY A 1 90 ? 13.108 -2.924 7.577 1.00 91.31 90 GLY A CA 1
ATOM 693 C C . GLY A 1 90 ? 13.372 -1.888 8.678 1.00 91.31 90 GLY A C 1
ATOM 694 O O . GLY A 1 90 ? 12.699 -1.906 9.703 1.00 91.31 90 GLY A O 1
ATOM 695 N N . LYS A 1 91 ? 14.273 -0.921 8.454 1.00 91.62 91 LYS A N 1
ATOM 696 C CA . LYS A 1 91 ? 14.527 0.181 9.406 1.00 91.62 91 LYS A CA 1
ATOM 697 C C . LYS A 1 91 ? 13.305 1.083 9.637 1.00 91.62 91 LYS A C 1
ATOM 699 O O . LYS A 1 91 ? 13.169 1.641 10.716 1.00 91.62 91 LYS A O 1
ATOM 704 N N . ASN A 1 92 ? 12.427 1.209 8.643 1.00 93.25 92 ASN A N 1
ATOM 705 C CA . ASN A 1 92 ? 11.229 2.050 8.688 1.00 93.25 92 ASN A CA 1
ATOM 706 C C . ASN A 1 92 ? 9.989 1.296 9.211 1.00 93.25 92 ASN A C 1
ATOM 708 O O . ASN A 1 92 ? 8.908 1.882 9.307 1.00 93.25 92 ASN A O 1
ATOM 712 N N . LEU A 1 93 ? 10.113 0.001 9.542 1.00 93.75 93 LEU A N 1
ATOM 713 C CA . LEU A 1 93 ? 8.997 -0.786 10.076 1.00 93.75 93 LEU A CA 1
ATOM 714 C C . LEU A 1 93 ? 8.515 -0.272 11.432 1.00 93.75 93 LEU A C 1
ATOM 716 O O . LEU A 1 93 ? 7.319 -0.315 11.673 1.00 93.75 93 LEU A O 1
ATOM 720 N N . ILE A 1 94 ? 9.407 0.246 12.282 1.00 90.19 94 ILE A N 1
ATOM 721 C CA . ILE A 1 94 ? 9.040 0.758 13.614 1.00 90.19 94 ILE A CA 1
ATOM 722 C C . ILE A 1 94 ? 8.096 1.963 13.487 1.00 90.19 94 ILE A C 1
ATOM 724 O O . ILE A 1 94 ? 7.021 1.969 14.083 1.00 90.19 94 ILE A O 1
ATOM 728 N N . ASP A 1 95 ? 8.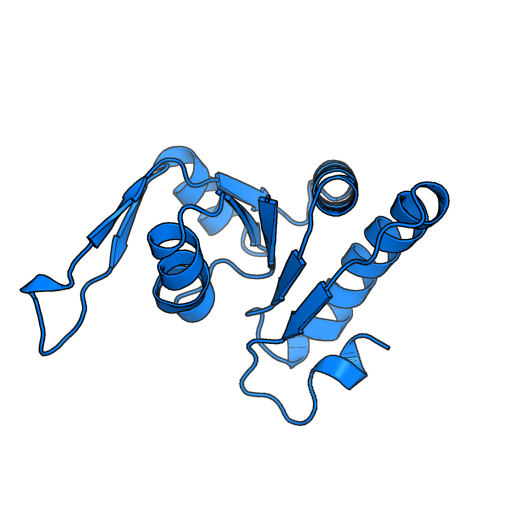446 2.942 12.644 1.00 89.06 95 ASP A N 1
ATOM 729 C CA . ASP A 1 95 ? 7.582 4.097 12.348 1.00 89.06 95 ASP A CA 1
ATOM 730 C C . ASP A 1 95 ? 6.217 3.643 11.803 1.00 89.06 95 ASP A C 1
ATOM 732 O O . ASP A 1 95 ? 5.166 4.168 12.168 1.00 89.06 95 ASP A O 1
ATOM 736 N N . THR A 1 96 ? 6.237 2.632 10.934 1.00 93.62 96 THR A N 1
ATOM 737 C CA . THR A 1 96 ? 5.041 2.062 10.302 1.00 93.62 96 THR A CA 1
ATOM 738 C C . THR A 1 96 ? 4.158 1.319 11.311 1.00 93.62 96 THR A C 1
ATOM 740 O O . THR A 1 96 ? 2.934 1.443 11.265 1.00 93.62 96 THR A O 1
ATOM 743 N N . ALA A 1 97 ? 4.762 0.602 12.263 1.00 93.69 97 ALA A N 1
ATOM 744 C CA . ALA A 1 97 ? 4.065 -0.148 13.302 1.00 93.69 97 ALA A CA 1
ATOM 745 C C . ALA A 1 97 ? 3.189 0.760 14.173 1.00 93.69 97 ALA A C 1
ATOM 747 O O . ALA A 1 97 ? 2.059 0.395 14.480 1.00 93.69 97 ALA A O 1
ATOM 748 N N . SER A 1 98 ? 3.670 1.962 14.510 1.00 92.44 98 SER A N 1
ATOM 749 C CA . SER A 1 98 ? 2.919 2.932 15.320 1.00 92.44 98 SER A CA 1
ATOM 750 C C . SER A 1 98 ? 1.591 3.342 14.667 1.00 92.44 98 SER A C 1
ATOM 752 O O . SER A 1 98 ? 0.544 3.339 15.315 1.00 92.44 98 SER A O 1
ATOM 754 N N . ILE A 1 99 ? 1.599 3.625 13.359 1.00 94.19 99 ILE A N 1
ATOM 755 C CA . ILE A 1 99 ? 0.383 3.993 12.612 1.00 94.19 99 ILE A CA 1
ATOM 756 C C . ILE A 1 99 ? -0.551 2.786 12.472 1.00 94.19 99 ILE A C 1
ATOM 758 O O . ILE A 1 99 ? -1.759 2.903 12.690 1.00 94.19 99 ILE A O 1
ATOM 762 N N . ILE A 1 100 ? 0.004 1.610 12.159 1.00 95.38 100 ILE A N 1
ATOM 763 C CA . ILE A 1 100 ? -0.769 0.366 12.067 1.00 95.38 100 ILE A CA 1
ATOM 764 C C . ILE A 1 100 ? -1.463 0.060 13.401 1.00 95.38 100 ILE A C 1
ATOM 766 O O . ILE A 1 100 ? -2.650 -0.264 13.404 1.00 95.38 100 ILE A O 1
ATOM 770 N N . ALA A 1 101 ? -0.765 0.215 14.529 1.00 94.44 101 ALA A N 1
ATOM 771 C CA . ALA A 1 101 ? -1.317 -0.009 15.861 1.00 94.44 101 ALA A CA 1
ATOM 772 C C . ALA A 1 101 ? -2.529 0.893 16.138 1.00 94.44 101 ALA A C 1
ATOM 774 O O . ALA A 1 101 ? -3.556 0.399 16.598 1.00 94.44 101 ALA A O 1
ATOM 775 N N . LYS A 1 102 ? -2.464 2.184 15.781 1.00 93.38 102 LYS A N 1
ATOM 776 C CA . LYS A 1 102 ? -3.610 3.109 15.894 1.00 93.38 102 LYS A CA 1
ATOM 777 C C . LYS A 1 102 ? -4.816 2.631 15.074 1.00 93.38 102 LYS A C 1
ATOM 779 O O . LYS A 1 102 ? -5.938 2.633 15.577 1.00 93.38 102 LYS A O 1
ATOM 784 N N . GLY A 1 103 ? -4.582 2.161 13.846 1.00 93.12 103 GLY A N 1
ATOM 785 C CA . GLY A 1 103 ? -5.615 1.560 12.993 1.00 93.12 103 GLY A CA 1
ATOM 786 C C . GLY A 1 103 ? -6.243 0.299 13.595 1.00 93.12 103 GLY A C 1
ATOM 787 O O . GLY A 1 103 ? -7.466 0.162 13.621 1.00 93.12 103 GLY A O 1
ATOM 788 N N . ILE A 1 104 ? -5.421 -0.602 14.141 1.00 92.50 104 ILE A N 1
ATOM 789 C CA . ILE A 1 104 ? -5.882 -1.830 14.809 1.00 92.50 104 ILE A CA 1
ATOM 790 C C . ILE A 1 104 ? -6.718 -1.503 16.046 1.00 92.50 104 ILE A C 1
ATOM 792 O O . ILE A 1 104 ? -7.790 -2.083 16.214 1.00 92.50 104 ILE A O 1
ATOM 796 N N . CYS A 1 105 ? -6.272 -0.559 16.882 1.00 92.25 105 CYS A N 1
ATOM 797 C CA . CYS A 1 105 ? -7.023 -0.120 18.059 1.00 92.25 105 CYS A CA 1
ATOM 798 C C . CYS A 1 105 ? -8.434 0.341 17.686 1.00 92.25 105 CYS A C 1
ATOM 800 O O . CYS A 1 105 ? -9.377 0.051 18.411 1.00 92.25 105 CYS A O 1
ATOM 802 N N . LYS A 1 106 ? -8.601 0.994 16.531 1.00 90.00 106 LYS A N 1
ATOM 803 C CA . LYS A 1 106 ? -9.918 1.401 16.033 1.00 90.00 106 LYS A CA 1
ATOM 804 C C . LYS A 1 106 ? -10.735 0.241 15.452 1.00 90.00 106 LYS A C 1
ATOM 806 O O . LYS A 1 106 ? -11.957 0.230 15.559 1.00 90.00 106 LYS A O 1
ATOM 811 N N . LYS A 1 107 ? -10.078 -0.751 14.841 1.00 88.50 107 LYS A N 1
ATOM 812 C CA . LYS A 1 107 ? -10.735 -1.937 14.261 1.00 88.50 107 LYS A CA 1
ATOM 813 C C . LYS A 1 107 ? -11.168 -2.964 15.315 1.00 88.50 107 LYS A C 1
ATOM 815 O O . LYS A 1 107 ? -11.968 -3.841 14.994 1.00 88.50 107 LYS A O 1
ATOM 820 N N . ILE A 1 108 ? -10.699 -2.846 16.561 1.00 85.81 108 ILE A N 1
ATOM 821 C CA . ILE A 1 108 ? -10.962 -3.820 17.632 1.00 85.81 108 ILE A CA 1
ATOM 822 C C . ILE A 1 108 ? -12.463 -4.065 17.858 1.00 85.81 108 ILE A C 1
ATOM 824 O O . ILE A 1 108 ? -12.879 -5.211 18.041 1.00 85.81 108 ILE A O 1
ATOM 828 N N . ASP A 1 109 ? -13.283 -3.020 17.719 1.00 83.19 109 ASP A N 1
ATOM 829 C CA . ASP A 1 109 ? -14.734 -3.093 17.912 1.00 83.19 109 ASP A CA 1
ATOM 830 C C . ASP A 1 109 ? -15.445 -3.876 16.799 1.00 83.19 109 ASP A C 1
ATOM 832 O O . ASP A 1 109 ? -16.479 -4.499 17.044 1.00 83.19 109 ASP A O 1
ATOM 836 N N . LYS A 1 110 ? -14.871 -3.925 15.585 1.00 83.69 110 LYS A N 1
ATOM 837 C CA . LYS A 1 110 ? -15.431 -4.690 14.457 1.00 83.69 110 LYS A CA 1
ATOM 838 C C . LYS A 1 110 ? -15.242 -6.207 14.614 1.00 83.69 110 LYS A C 1
ATOM 840 O O . LYS A 1 110 ? -15.926 -6.967 13.937 1.00 83.69 110 LYS A O 1
ATOM 845 N N . LYS A 1 111 ? -14.330 -6.669 15.486 1.00 75.88 111 LYS A N 1
ATOM 846 C CA . LYS A 1 111 ? -13.969 -8.097 15.689 1.00 75.88 111 LYS A CA 1
ATOM 847 C C . LYS A 1 111 ? -13.592 -8.858 14.403 1.00 75.88 111 LYS A C 1
ATOM 849 O O . LYS A 1 111 ? -13.642 -10.088 14.358 1.00 75.88 111 LYS A O 1
ATOM 854 N N . GLU A 1 112 ? -13.186 -8.140 13.363 1.00 83.94 112 GLU A N 1
ATOM 855 C CA . GLU A 1 112 ? -12.730 -8.704 12.095 1.00 83.94 112 GLU A CA 1
ATOM 856 C C . GLU A 1 112 ? -11.232 -9.016 12.145 1.00 83.94 112 GLU A C 1
ATOM 858 O O . GLU A 1 112 ? -10.443 -8.281 12.743 1.00 83.94 112 GLU A O 1
ATOM 863 N N . LYS A 1 113 ? -10.816 -10.093 11.472 1.00 88.06 113 LYS A N 1
ATOM 864 C CA . LYS A 1 113 ? -9.392 -10.418 11.326 1.00 88.06 113 LYS A CA 1
ATOM 865 C C . LYS A 1 113 ? -8.747 -9.462 10.324 1.00 88.06 113 LYS A C 1
ATOM 867 O O . LYS A 1 113 ? -9.289 -9.248 9.246 1.00 88.06 113 LYS A O 1
ATOM 872 N N . LEU A 1 114 ? -7.562 -8.958 10.657 1.00 92.00 114 LEU A N 1
ATOM 873 C CA . LEU A 1 114 ? -6.718 -8.176 9.757 1.00 92.00 114 LEU A CA 1
ATOM 874 C C . LEU A 1 114 ? -5.425 -8.946 9.491 1.00 92.00 114 LEU A C 1
ATOM 876 O O . LEU A 1 114 ? -4.705 -9.288 10.430 1.00 92.00 114 LEU A O 1
ATOM 880 N N . ASN A 1 115 ? -5.124 -9.216 8.221 1.00 94.31 115 ASN A N 1
ATOM 881 C CA . ASN A 1 115 ? -3.861 -9.846 7.841 1.00 94.31 115 ASN A CA 1
ATOM 882 C C . ASN A 1 115 ? -2.801 -8.777 7.568 1.00 94.31 115 ASN A C 1
ATOM 884 O O . ASN A 1 115 ? -3.050 -7.840 6.813 1.00 94.31 115 ASN A O 1
ATOM 888 N N . ILE A 1 116 ? -1.608 -8.936 8.141 1.00 96.19 116 ILE A N 1
ATOM 889 C CA . ILE A 1 116 ? -0.471 -8.041 7.898 1.00 96.19 116 ILE A CA 1
ATOM 890 C C . ILE A 1 116 ? 0.669 -8.858 7.296 1.00 96.19 116 ILE A C 1
ATOM 892 O O . ILE A 1 116 ? 1.160 -9.807 7.907 1.00 96.19 116 ILE A O 1
ATOM 896 N N . ILE A 1 117 ? 1.077 -8.493 6.085 1.00 97.19 117 ILE A N 1
ATOM 897 C CA . ILE A 1 117 ? 2.049 -9.218 5.270 1.00 97.19 117 ILE A CA 1
ATOM 898 C C . ILE A 1 117 ? 3.260 -8.313 5.059 1.00 97.19 117 ILE A C 1
ATOM 900 O O . ILE A 1 117 ? 3.183 -7.258 4.434 1.00 97.19 117 ILE A O 1
ATOM 904 N N . THR A 1 118 ? 4.402 -8.726 5.593 1.00 97.00 118 THR A N 1
ATOM 905 C CA . THR A 1 118 ? 5.643 -7.949 5.522 1.00 97.00 118 THR A CA 1
ATOM 906 C C . THR A 1 118 ? 6.469 -8.391 4.314 1.00 97.00 118 THR A C 1
ATOM 908 O O . THR A 1 118 ? 7.040 -9.478 4.300 1.00 97.00 118 THR A O 1
ATOM 911 N N . CYS A 1 119 ? 6.536 -7.557 3.276 1.00 96.94 119 CYS A N 1
ATOM 912 C CA . CYS A 1 119 ? 7.273 -7.822 2.036 1.00 96.94 119 CYS A CA 1
ATOM 913 C C . CYS A 1 119 ? 8.638 -7.122 2.059 1.00 96.94 119 CYS A C 1
ATOM 915 O O . CYS A 1 119 ? 8.981 -6.328 1.183 1.00 96.94 119 CYS A O 1
ATOM 917 N N . GLU A 1 120 ? 9.415 -7.416 3.097 1.00 96.06 120 GLU A N 1
ATOM 918 C CA . GLU A 1 120 ? 10.667 -6.732 3.400 1.00 96.06 120 GLU A CA 1
ATOM 919 C C . GLU A 1 120 ? 11.863 -7.645 3.151 1.00 96.06 120 GLU A C 1
ATOM 921 O O . GLU A 1 120 ? 11.852 -8.818 3.524 1.00 96.06 120 GLU A O 1
ATOM 926 N N . ASN A 1 121 ? 12.951 -7.087 2.617 1.00 94.75 121 ASN A N 1
ATOM 927 C CA . ASN A 1 121 ? 14.253 -7.749 2.677 1.00 94.75 121 ASN A CA 1
ATOM 928 C C . ASN A 1 121 ? 14.879 -7.521 4.063 1.00 94.75 121 ASN A C 1
ATOM 930 O O . ASN A 1 121 ? 15.806 -6.726 4.230 1.00 94.75 121 ASN A O 1
ATOM 934 N N . TRP A 1 122 ? 14.292 -8.148 5.080 1.00 95.31 122 TRP A N 1
ATOM 935 C CA . TRP A 1 122 ? 14.686 -8.015 6.478 1.00 95.31 122 TRP A CA 1
ATOM 936 C C . TRP A 1 122 ? 14.515 -9.350 7.194 1.00 95.31 122 TRP A C 1
ATOM 938 O O . TRP A 1 122 ? 13.662 -10.156 6.828 1.00 95.31 122 TRP A O 1
ATOM 948 N N . LYS A 1 123 ? 15.318 -9.613 8.225 1.00 94.50 123 LYS A N 1
ATOM 949 C CA . LYS A 1 123 ? 15.186 -10.850 8.999 1.00 94.50 123 LYS A CA 1
ATOM 950 C C . LYS A 1 123 ? 13.992 -10.727 9.944 1.00 94.50 123 LYS A C 1
ATOM 952 O O . LYS A 1 123 ? 13.959 -9.817 10.762 1.00 94.50 123 LYS A O 1
ATOM 957 N N . GLN A 1 124 ? 13.044 -11.661 9.844 1.00 93.06 124 GLN A N 1
ATOM 958 C CA . GLN A 1 124 ? 11.856 -11.743 10.712 1.00 93.06 124 GLN A CA 1
ATOM 959 C C . GLN A 1 124 ? 11.104 -10.397 10.876 1.00 93.06 124 GLN A C 1
ATOM 961 O O . GLN A 1 124 ? 10.843 -9.973 12.000 1.00 93.06 124 GLN A O 1
ATOM 966 N N . PRO A 1 125 ? 10.718 -9.722 9.777 1.00 94.44 125 PRO A N 1
ATOM 967 C CA . PRO A 1 125 ? 10.164 -8.364 9.812 1.00 94.44 125 PRO A CA 1
ATOM 968 C C . PRO A 1 125 ? 8.871 -8.256 10.623 1.00 94.44 125 PRO A C 1
ATOM 970 O O . PRO A 1 125 ? 8.621 -7.231 11.247 1.00 94.44 125 PRO A O 1
ATOM 973 N N . ALA A 1 126 ? 8.079 -9.328 10.686 1.00 92.25 126 ALA A N 1
ATOM 974 C CA . ALA A 1 126 ? 6.875 -9.375 11.508 1.00 92.25 126 ALA A CA 1
ATOM 975 C C . ALA A 1 126 ? 7.148 -9.154 13.009 1.00 92.25 126 ALA A C 1
ATOM 977 O O . ALA A 1 126 ? 6.264 -8.682 13.712 1.00 92.25 126 ALA A O 1
ATOM 978 N N . LEU A 1 127 ? 8.353 -9.462 13.514 1.00 91.88 127 LEU A N 1
ATOM 979 C CA . LEU A 1 127 ? 8.711 -9.181 14.910 1.00 91.88 127 LEU A CA 1
ATOM 980 C C . LEU A 1 127 ? 8.883 -7.685 15.185 1.00 91.88 127 LEU A C 1
ATOM 982 O O . LEU A 1 127 ? 8.722 -7.275 16.324 1.00 91.88 127 LEU A O 1
ATOM 986 N N . CYS A 1 128 ? 9.164 -6.873 14.164 1.00 89.44 128 CYS A N 1
ATOM 987 C CA . CYS A 1 128 ? 9.212 -5.417 14.300 1.00 89.44 128 CYS A CA 1
ATOM 988 C C . CYS A 1 128 ? 7.814 -4.784 14.415 1.00 89.44 128 CYS A C 1
ATOM 990 O O . CYS A 1 128 ? 7.725 -3.583 14.647 1.00 89.44 128 CYS A O 1
ATOM 992 N N . LEU A 1 129 ? 6.750 -5.569 14.201 1.00 86.19 129 LEU A N 1
ATOM 993 C CA . LEU A 1 129 ? 5.352 -5.138 14.288 1.00 86.19 129 LEU A CA 1
ATOM 994 C C . LEU A 1 129 ? 4.628 -5.674 15.539 1.00 86.19 129 LEU A C 1
ATOM 996 O O . LEU A 1 129 ? 3.437 -5.411 15.689 1.00 86.19 129 LEU A O 1
ATOM 1000 N N . LYS A 1 130 ? 5.308 -6.466 16.380 1.00 75.69 130 LYS A N 1
ATOM 1001 C CA . LYS A 1 130 ? 4.782 -6.963 17.661 1.00 75.69 130 LYS A CA 1
ATOM 1002 C C . LYS A 1 130 ? 5.089 -5.982 18.780 1.00 75.69 130 LYS A C 1
ATOM 1004 O O . LYS A 1 130 ? 4.228 -5.875 19.675 1.00 75.69 130 LYS A O 1
#

Foldseek 3Di:
DEEEEEDPDCCCVQPVVLVCVVVVYHYAYEYAPVVVQVVCQVVQKDWHADPPCRVPIDMDHNYHYDHVVPLVVLLVSLLPDQEYEYDPELVCLLVVLVSNVSSVVVNVVVVHDYYYHYPYPDPPSVVSND

Radius of gyration: 14.5 Å; chains: 1; bounding box: 31×26×41 Å

=== Feature glossary ===
The record interleaves many kinds of information about one protein. Here is each kind framed as the question it answers.

Q: What are the backbone torsion angles?
A: φ (phi) and ψ (psi) are the two rotatable backbone dihedrals per residue: φ is the C(i-1)–N–Cα–C torsion, ψ is the N–Cα–C–N(i+1) torsion, both in degrees on (−180°, 180°]. α-helical residues cluster near (−60°, −45°); β-strand residues near (−120°, +130°). A Ramachandran plot is simply a scatter of (φ, ψ) for every residue.

Q: What is the amino-acid chain?
A: This is the polypeptide sequence — one letter per residue, N-terminus first. Length ranges from a few dozen residues for small domains to over a thousand for large multi-domain proteins.

Q: How mobile is each atom in the crystal?
A: For experimental (PDB) structures, the B-factor (temperature factor) quantifies the positional spread of each atom in the crystal — a combination of thermal vibration and static disorder — in units of Å². High B-factors mark flexible loops or poorly resolved regions; low B-factors mark the rigid, well-ordered core.

Q: Are the domains correctly placed relative to each other?
A: Predicted Aligned Error (PAE) is an AlphaFold confidence matrix: entry (i, j) is the expected error in the position of residue j, in ångströms, when the prediction is superimposed on the true structure at residue i. Low PAE within a block of residues means that block is internally rigid and well-predicted; high PAE between two blocks means their relative placement is uncertain even if each block individually is confident.

Q: How confident is the AlphaFold model at each residue?
A: pLDDT is the predicted lDDT-Cα score: AlphaFold's confidence that the local environment of each residue (all inter-atomic distances within 15 Å) is correctly placed. It is a per-residue number between 0 and 100, with higher meaning more reliable.

Q: What family and function is it annotated with?
A: Functional annotations link the protein to curated databases. InterPro entries identify conserved domains and families by matching the sequence against member-database signatures (Pfam, PROSITE, CDD, …). Gene Ontology (GO) terms describe molecular function, biological process, and cellular component in a controlled vocabulary. CATH places the structure in a hierarchical fold classification (Class/Architecture/Topology/Homologous-superfamily). The organism is the source species.

Q: How big and how compact is the whole molecule?
A: Three whole-structure scalars: the radius of gyration (RMS distance of Cα from centroid, in Å), the count of Cα–Cα contacts (pairs closer than 8 Å and separated by more than four residues in sequence — i.e. tertiary, not local, contacts), and the bounding-box dimensions. Together they distinguish compact globular folds from extended fibres or disordered chains.

Q: What known structures does this most resemble?
A: The Foldseek neighbor l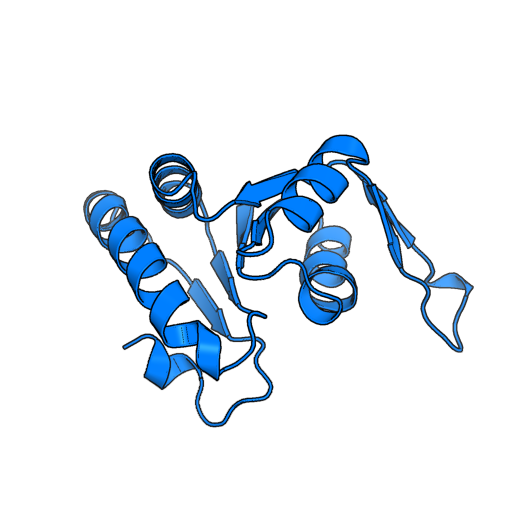ist gives the closest experimentally determined structures in the PDB, ranked by structural alignment. TM-score near 1 means near-identical fold; near 0.3 means only rough topology match. This is how one finds what a novel AlphaFold prediction most resembles in the solved-structure universe.

Q: Which residues are buried vs exposed?
A: SASA measures how much of the protein is reachable by solvent. It is computed by rolling a water-sized probe over the atomic surface and summing the exposed area (Å²). Per-residue SASA distinguishes core (buried, low SASA) from surface (exposed, high SASA) residues; total SASA is a whole-molecule size measure.

Q: Which residues are in helices, strands, or loops?
A: Eight-state secondary structure (DSSP): H is the canonical α-helix, G the tighter 3₁₀-helix, I the wider π-helix; E/B are β-structure, T and S are turns and bends, and '-' is everything else. DSSP derives these from the pattern of main-chain N–H···O=C hydrogen bonds, not from the sequence.

Q: Where is each backbone atom in 3D?
A: Structure coordinates are given as an mmCIF _atom_site loop: one row per atom with element, residue name, chain id, sequence number, and x/y/z position in Å. Only the four main-chain atoms per residue are included here; side chains are omitted to keep the record compact.

Q: What if only a Cα trace is available?
A: Three-state secondary structure (P-SEA) collapses the eight DSSP classes into helix (a), strand (b), and coil (c). P-SEA assigns these from Cα geometry alone — distances and angles — without requiring backbone oxygens, so it works on any Cα trace.

Q: What do the rendered images show?
A: The six renders are orthographic views along the three Cartesian axes in both directions. Representation (cartoon, sticks, or surface) and color scheme (sequence-rainbow or by-chain) vary across proteins so the training set covers all the common visualization conventions.

Q: What does the local fold look like, residue by residue?
A: Foldseek's 3Di representation compresses backbone geometry into a per-residue letter drawn from a learned twenty-state alphabet. It captures the tertiary interaction pattern around each residue — which residues are packed against it in space, regardless of where they are in sequence.

Q: What do the diagnostic plots show?
A: The contact map is a binary N×N matrix image: pixel (i, j) is dark where Cα_i and Cα_j are within 8 Å and |i−j|>4. Because the |i−j|>4 filter removes local helical contacts, off-diagonal stripes parallel to the main diagonal indicate parallel β-sheets; stripes perpendicular to it indicate antiparallel β-sheets. The Ramachandran plot scatters every residue's (φ, ψ) pair against the sterically allowed regions. The PAE heatmap renders the predicted-aligned-error matrix.